Protein AF-A0A7C5DQ08-F1 (afdb_monomer_lite)

Radius of gyration: 26.17 Å; chains: 1; bounding box: 44×31×77 Å

Structure (mmCIF, N/CA/C/O backbone):
data_AF-A0A7C5DQ08-F1
#
_entry.id   AF-A0A7C5DQ08-F1
#
loop_
_atom_site.group_PDB
_atom_site.id
_atom_site.type_symbol
_atom_site.label_atom_id
_atom_site.label_alt_id
_atom_site.label_comp_id
_atom_site.label_asym_id
_atom_site.label_entity_id
_atom_site.label_seq_id
_atom_site.pdbx_PDB_ins_code
_atom_site.Cartn_x
_atom_site.Cartn_y
_atom_site.Cartn_z
_atom_site.occupancy
_atom_site.B_iso_or_equiv
_atom_site.auth_seq_id
_atom_site.auth_comp_id
_atom_site.auth_asym_id
_atom_site.auth_atom_id
_atom_site.pdbx_PDB_model_num
ATOM 1 N N . MET A 1 1 ? -10.331 -16.227 -7.473 1.00 36.34 1 MET A N 1
ATOM 2 C CA . MET A 1 1 ? -10.746 -14.896 -7.001 1.00 36.34 1 MET A CA 1
ATOM 3 C C . MET A 1 1 ? -10.363 -14.867 -5.542 1.00 36.34 1 MET A C 1
ATOM 5 O O . MET A 1 1 ? -10.926 -15.647 -4.788 1.00 36.34 1 MET A O 1
ATOM 9 N N . SER A 1 2 ? -9.290 -14.162 -5.202 1.00 40.97 2 SER A N 1
ATOM 10 C CA . SER A 1 2 ? -8.868 -14.023 -3.807 1.00 40.97 2 SER A CA 1
ATOM 11 C C . SER A 1 2 ? -9.724 -12.919 -3.197 1.00 40.97 2 SER A C 1
ATOM 13 O O . SER A 1 2 ? -9.998 -11.941 -3.880 1.00 40.97 2 SER A O 1
ATOM 15 N N . GLU A 1 3 ? -10.251 -13.143 -2.000 1.00 58.38 3 GLU A N 1
ATOM 16 C CA . GLU A 1 3 ? -11.118 -12.191 -1.309 1.00 58.38 3 GLU A CA 1
ATOM 17 C C . GLU A 1 3 ? -10.264 -11.200 -0.508 1.00 58.38 3 GLU A C 1
ATOM 19 O O . GLU A 1 3 ? -9.330 -11.619 0.188 1.00 58.38 3 GLU A O 1
ATOM 24 N N . ASN A 1 4 ? -10.618 -9.910 -0.560 1.00 75.81 4 ASN A N 1
ATOM 25 C CA . ASN A 1 4 ? -9.985 -8.883 0.266 1.00 75.81 4 ASN A CA 1
ATOM 26 C C . ASN A 1 4 ? -10.081 -9.303 1.739 1.00 75.81 4 ASN A C 1
ATOM 28 O O . ASN A 1 4 ? -11.157 -9.658 2.229 1.00 75.81 4 ASN A O 1
ATOM 32 N N . LYS A 1 5 ? -8.964 -9.239 2.471 1.00 89.50 5 LYS A N 1
ATOM 33 C CA . LYS A 1 5 ? -8.974 -9.557 3.904 1.00 89.50 5 LYS A CA 1
ATOM 34 C C . LYS A 1 5 ? -9.526 -8.365 4.670 1.00 89.50 5 LYS A C 1
ATOM 36 O O . LYS A 1 5 ? -8.897 -7.307 4.696 1.00 89.50 5 LYS A O 1
ATOM 41 N N . VAL A 1 6 ? -10.676 -8.557 5.306 1.00 94.31 6 VAL A N 1
ATOM 42 C CA . VAL A 1 6 ? -11.350 -7.530 6.104 1.00 94.31 6 VAL A CA 1
ATOM 43 C C . VAL A 1 6 ? -11.240 -7.875 7.585 1.00 94.31 6 VAL A C 1
ATOM 45 O O . VAL A 1 6 ? -11.585 -8.977 8.008 1.00 94.31 6 VAL A O 1
ATOM 48 N N . PHE A 1 7 ? -10.775 -6.914 8.372 1.00 94.44 7 PHE A N 1
ATOM 49 C CA . PHE A 1 7 ? -10.716 -6.963 9.826 1.00 94.44 7 PHE A CA 1
ATOM 50 C C . PHE A 1 7 ? -11.600 -5.851 10.380 1.00 94.44 7 PHE A C 1
ATOM 52 O O . PHE A 1 7 ? -11.709 -4.769 9.802 1.00 94.44 7 PHE A O 1
ATOM 59 N N . THR A 1 8 ? -12.271 -6.106 11.494 1.00 93.50 8 THR A N 1
ATOM 60 C CA . THR A 1 8 ? -13.185 -5.136 12.097 1.00 93.50 8 THR A CA 1
ATOM 61 C C . THR A 1 8 ? -13.049 -5.194 13.607 1.00 93.50 8 THR A C 1
ATOM 63 O O .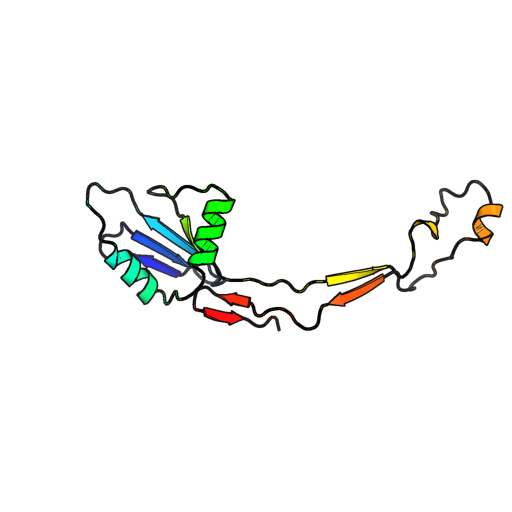 THR A 1 8 ? -12.892 -6.277 14.173 1.00 93.50 8 THR A O 1
ATOM 66 N N . ASN A 1 9 ? -13.053 -4.033 14.259 1.00 91.38 9 ASN A N 1
ATOM 67 C CA . ASN A 1 9 ? -13.041 -3.978 15.717 1.00 91.38 9 ASN A CA 1
ATOM 68 C C . ASN A 1 9 ? -14.371 -4.520 16.295 1.00 91.38 9 ASN A C 1
ATOM 70 O O . ASN A 1 9 ? -15.356 -4.636 15.561 1.00 91.38 9 ASN A O 1
ATOM 74 N N . PRO A 1 10 ? -14.437 -4.836 17.603 1.00 89.00 10 PRO A N 1
ATOM 75 C CA . PRO A 1 10 ? -15.647 -5.388 18.219 1.00 89.00 10 PRO A CA 1
ATOM 76 C C . PRO A 1 10 ? -16.914 -4.551 17.987 1.00 89.00 10 PRO A C 1
ATOM 78 O O . PRO A 1 10 ? -17.988 -5.117 17.794 1.00 89.00 10 PRO A O 1
ATOM 81 N N . ASP A 1 11 ? -16.779 -3.223 17.943 1.00 87.62 11 ASP A N 1
ATOM 82 C CA . ASP A 1 11 ? -17.904 -2.296 17.781 1.00 87.62 11 ASP A CA 1
ATOM 83 C C . ASP A 1 11 ? -18.340 -2.087 16.321 1.00 87.62 11 ASP A C 1
ATOM 85 O O . ASP A 1 11 ? -19.355 -1.441 16.052 1.00 87.62 11 ASP A O 1
ATOM 89 N N . GLY A 1 12 ? -17.602 -2.616 15.341 1.00 88.94 12 GLY A N 1
ATOM 90 C CA . GLY A 1 12 ? -17.995 -2.517 13.935 1.00 88.94 12 GLY A CA 1
ATOM 91 C C . GLY A 1 12 ? -17.808 -1.135 13.296 1.00 88.94 12 GLY A C 1
ATOM 92 O O . GLY A 1 12 ? -18.287 -0.912 12.173 1.00 88.94 12 GLY A O 1
ATOM 93 N N . ASN A 1 13 ? -17.165 -0.194 13.992 1.00 90.81 13 ASN A N 1
ATOM 94 C CA . ASN A 1 13 ? -16.948 1.186 13.551 1.00 90.81 13 ASN A CA 1
ATOM 95 C C . ASN A 1 13 ? -15.533 1.441 13.010 1.00 90.81 13 ASN A C 1
ATOM 97 O O . ASN A 1 13 ? -15.332 2.462 12.360 1.00 90.81 13 ASN A O 1
ATOM 101 N N . ILE A 1 14 ? -14.587 0.521 13.194 1.00 93.19 14 ILE A N 1
ATOM 102 C CA . ILE A 1 14 ? -13.255 0.576 12.586 1.00 93.19 14 ILE A CA 1
ATOM 103 C C . ILE A 1 14 ? -13.086 -0.652 11.700 1.00 93.19 14 ILE A C 1
ATOM 105 O O . ILE A 1 14 ? -13.100 -1.786 12.179 1.00 93.19 14 ILE A O 1
ATOM 109 N N . ILE A 1 15 ? -12.930 -0.415 10.401 1.00 95.12 15 ILE A N 1
ATOM 110 C CA . ILE A 1 15 ? -12.779 -1.457 9.385 1.00 95.12 15 ILE A CA 1
ATOM 111 C C . ILE A 1 15 ? -11.405 -1.297 8.745 1.00 95.12 15 ILE A C 1
ATOM 113 O O . ILE A 1 15 ? -11.059 -0.212 8.281 1.00 95.12 15 ILE A O 1
ATOM 117 N N . LEU A 1 16 ? -10.634 -2.377 8.722 1.00 96.44 16 LEU A N 1
ATOM 118 C CA . LEU A 1 16 ? -9.336 -2.465 8.073 1.00 96.44 16 LEU A CA 1
ATOM 119 C C . LEU A 1 16 ? -9.431 -3.463 6.921 1.00 96.44 16 LEU A C 1
ATOM 121 O O . LEU A 1 16 ? -9.758 -4.628 7.130 1.00 96.44 16 LEU A O 1
ATOM 125 N N . GLU A 1 17 ? -9.120 -3.014 5.715 1.00 96.56 17 GLU A N 1
ATOM 126 C CA . GLU A 1 17 ? -9.188 -3.820 4.498 1.00 96.56 17 GLU A CA 1
ATOM 127 C C . GLU A 1 17 ? -7.801 -3.919 3.876 1.00 96.56 17 GLU A C 1
ATOM 129 O O . GLU A 1 17 ? -7.147 -2.904 3.637 1.00 96.56 17 GLU A O 1
ATOM 134 N N . ILE A 1 18 ? -7.345 -5.138 3.598 1.00 95.94 18 ILE A N 1
ATOM 135 C CA . ILE A 1 18 ? -6.103 -5.383 2.865 1.00 95.94 18 ILE A CA 1
ATOM 136 C C . ILE A 1 18 ? -6.465 -5.792 1.447 1.00 95.94 18 ILE A C 1
ATOM 138 O O . ILE A 1 18 ? -7.212 -6.751 1.250 1.00 95.94 18 ILE A O 1
ATOM 142 N N . ALA A 1 19 ? -5.905 -5.074 0.475 1.00 93.88 19 ALA A N 1
ATOM 143 C CA . ALA A 1 19 ? -6.071 -5.403 -0.930 1.00 93.88 19 ALA A CA 1
ATOM 144 C C . ALA A 1 19 ? -5.516 -6.802 -1.233 1.00 93.88 19 ALA A C 1
ATOM 146 O O . ALA A 1 19 ? -4.486 -7.196 -0.684 1.00 93.88 19 ALA A O 1
ATOM 147 N N . ASP A 1 20 ? -6.136 -7.504 -2.179 1.00 90.00 20 ASP A N 1
ATOM 148 C CA . ASP A 1 20 ? -5.747 -8.861 -2.597 1.00 90.00 20 ASP A CA 1
ATOM 149 C C . ASP A 1 20 ? -4.265 -9.021 -2.955 1.00 90.00 20 ASP A C 1
ATOM 151 O O . ASP A 1 20 ? -3.679 -10.086 -2.774 1.00 90.00 20 ASP A O 1
ATOM 155 N N . ASN A 1 21 ? -3.646 -7.955 -3.467 1.00 88.06 21 ASN A N 1
ATOM 156 C CA . ASN A 1 21 ? -2.235 -7.957 -3.840 1.00 88.06 21 ASN A CA 1
ATOM 157 C C . ASN A 1 21 ? -1.277 -7.848 -2.639 1.00 88.06 21 ASN A C 1
ATOM 159 O O . ASN A 1 21 ? -0.075 -7.966 -2.835 1.00 88.06 21 ASN A O 1
ATOM 163 N N . GLY A 1 22 ? -1.771 -7.578 -1.427 1.00 91.38 22 GLY A N 1
ATOM 164 C CA . GLY A 1 22 ? -0.957 -7.404 -0.221 1.00 91.38 22 GLY A CA 1
ATOM 165 C C . GLY A 1 22 ? -0.121 -6.118 -0.176 1.00 91.38 22 GLY A C 1
ATOM 166 O O . GLY A 1 22 ? 0.635 -5.918 0.766 1.00 91.38 22 GLY A O 1
ATOM 167 N N . PHE A 1 23 ? -0.243 -5.217 -1.153 1.00 94.06 23 PHE A N 1
ATOM 168 C CA . PHE A 1 23 ? 0.567 -3.992 -1.240 1.00 94.06 23 PHE A CA 1
ATOM 169 C C . PHE A 1 23 ? -0.125 -2.747 -0.697 1.00 94.06 23 PHE A C 1
ATOM 171 O O . PHE A 1 23 ? 0.483 -1.683 -0.637 1.00 94.06 23 PHE A O 1
ATOM 178 N N . SER A 1 24 ? -1.384 -2.844 -0.295 1.00 95.81 24 SER A N 1
ATOM 179 C CA . SER A 1 24 ? -2.121 -1.693 0.217 1.00 95.81 24 SER A CA 1
ATOM 180 C C . SER A 1 24 ? -3.121 -2.126 1.268 1.00 95.81 24 SER A C 1
ATOM 182 O O . SER A 1 24 ? -3.781 -3.154 1.113 1.00 95.81 24 SER A O 1
ATOM 184 N N . ALA A 1 25 ? -3.236 -1.316 2.314 1.00 96.94 25 ALA A N 1
ATOM 185 C CA . ALA A 1 25 ? -4.250 -1.464 3.339 1.00 96.94 25 ALA A CA 1
ATOM 186 C C . ALA A 1 25 ? -4.980 -0.139 3.557 1.00 96.94 25 ALA A C 1
ATOM 188 O O . ALA A 1 25 ? -4.367 0.936 3.563 1.00 96.94 25 ALA A O 1
ATOM 189 N N . TYR A 1 26 ? -6.285 -0.235 3.772 1.00 96.88 26 TYR A N 1
ATOM 190 C CA . TYR A 1 26 ? -7.203 0.883 3.913 1.00 96.88 26 TYR A CA 1
ATOM 191 C C . TYR A 1 26 ? -7.910 0.803 5.257 1.00 96.88 26 TYR A C 1
ATOM 193 O O . TYR A 1 26 ? -8.341 -0.267 5.676 1.00 96.88 26 TYR A O 1
ATOM 201 N N . LEU A 1 27 ? -8.028 1.942 5.929 1.00 95.56 27 LEU A N 1
ATOM 202 C CA . LEU A 1 27 ? -8.755 2.078 7.179 1.00 95.56 27 LEU A CA 1
ATOM 203 C C . LEU A 1 27 ? -9.996 2.934 6.934 1.00 95.56 27 LEU A C 1
ATOM 205 O O . LEU A 1 27 ? -9.895 4.030 6.385 1.00 95.56 27 LEU A O 1
ATOM 209 N N . THR A 1 28 ? -11.147 2.449 7.379 1.00 95.25 28 THR A N 1
ATOM 210 C CA . THR A 1 28 ? -12.396 3.208 7.429 1.00 95.25 28 THR A CA 1
ATOM 211 C C . THR A 1 28 ? -12.797 3.367 8.884 1.00 95.25 28 THR A C 1
ATOM 213 O O . THR A 1 28 ? -13.000 2.379 9.589 1.00 95.25 28 THR A O 1
ATOM 216 N N . ILE A 1 29 ? -12.943 4.613 9.329 1.00 92.94 29 ILE A N 1
ATOM 217 C CA . ILE A 1 29 ? -13.496 4.937 10.646 1.00 92.94 29 ILE A CA 1
ATOM 218 C C . ILE A 1 29 ? -14.906 5.460 10.411 1.00 92.94 29 ILE A C 1
ATOM 220 O O . ILE A 1 29 ? -15.085 6.490 9.761 1.00 92.94 29 ILE A O 1
ATOM 224 N N . LYS A 1 30 ? -15.917 4.740 10.894 1.00 91.81 30 LYS A N 1
ATOM 225 C CA . LYS A 1 30 ? -17.305 5.187 10.818 1.00 91.81 30 LYS A CA 1
ATOM 226 C C . LYS A 1 30 ? -17.517 6.353 11.764 1.00 91.81 30 LYS A C 1
ATOM 228 O O . LYS A 1 30 ? -16.994 6.374 12.877 1.00 91.81 30 LYS A O 1
ATOM 233 N N . GLU A 1 31 ? -18.317 7.309 11.325 1.00 88.44 31 GLU A N 1
ATOM 234 C CA . GLU A 1 31 ? -18.748 8.389 12.197 1.00 88.44 31 GLU A CA 1
ATOM 235 C C . GLU A 1 31 ? -19.663 7.812 13.280 1.00 88.44 31 GLU A C 1
ATOM 237 O O . GLU A 1 31 ? -20.703 7.217 12.991 1.00 88.44 31 GLU A O 1
ATOM 242 N N . THR A 1 32 ? -19.257 7.958 14.537 1.00 85.00 32 THR A N 1
ATOM 243 C CA . THR A 1 32 ? -20.059 7.551 15.692 1.00 85.00 32 THR A CA 1
ATOM 244 C C . THR A 1 32 ? -20.066 8.670 16.722 1.00 85.00 32 THR A C 1
ATOM 246 O O . THR A 1 32 ? -19.167 9.506 16.735 1.00 85.00 32 THR A O 1
ATOM 249 N N . GLN A 1 33 ? -21.071 8.691 17.598 1.00 78.62 33 GLN A N 1
ATOM 250 C CA . GLN A 1 33 ? -21.132 9.661 18.701 1.00 78.62 33 GLN A CA 1
ATOM 251 C C . GLN A 1 33 ? -20.141 9.342 19.835 1.00 78.62 33 GLN A C 1
ATOM 253 O O . GLN A 1 33 ? -19.955 10.159 20.735 1.00 78.62 33 GLN A O 1
ATOM 258 N N . ASN A 1 34 ? -19.511 8.166 19.795 1.00 75.06 34 ASN A N 1
ATOM 259 C CA . ASN A 1 34 ? -18.585 7.696 20.815 1.00 75.06 34 ASN A CA 1
ATOM 260 C C . ASN A 1 34 ? -17.144 8.089 20.467 1.00 75.06 34 ASN A C 1
ATOM 262 O O . ASN A 1 34 ? -16.769 8.180 19.299 1.00 75.06 34 ASN A O 1
ATOM 266 N N . LEU A 1 35 ? -16.327 8.301 21.501 1.00 72.44 35 LEU A N 1
ATOM 267 C CA . LEU A 1 35 ? -14.880 8.453 21.350 1.00 72.44 35 LEU A CA 1
ATOM 268 C C . LEU A 1 35 ? -14.262 7.110 20.942 1.00 72.44 35 LEU A C 1
ATOM 270 O O . LEU A 1 35 ? -14.652 6.067 21.461 1.00 72.44 35 LEU A O 1
ATOM 274 N N . PHE A 1 36 ? -13.285 7.153 20.041 1.00 74.94 36 PHE A N 1
ATOM 275 C CA . PHE A 1 36 ? -12.561 5.973 19.565 1.00 74.94 36 PHE A CA 1
ATOM 276 C C . PHE A 1 36 ? -11.283 5.768 20.389 1.00 74.94 36 PHE A C 1
ATOM 278 O O . PHE A 1 36 ? -10.585 6.743 20.682 1.00 74.94 36 PHE A O 1
ATOM 285 N N . ASP A 1 37 ? -10.951 4.520 20.727 1.00 81.62 37 ASP A N 1
ATOM 286 C CA . ASP A 1 37 ? -9.665 4.177 21.346 1.00 81.62 37 ASP A CA 1
ATOM 287 C C . ASP A 1 37 ? -8.626 3.860 20.257 1.00 81.62 37 ASP A C 1
ATOM 289 O O . ASP A 1 37 ? -8.785 2.941 19.454 1.00 81.62 37 ASP A O 1
ATOM 293 N N . GLU A 1 38 ? -7.522 4.606 20.242 1.00 83.12 38 GLU A N 1
ATOM 294 C CA . GLU A 1 38 ? -6.396 4.387 19.326 1.00 83.12 38 GLU A CA 1
ATOM 295 C C . GLU A 1 38 ? -5.816 2.965 19.439 1.00 83.12 38 GLU A C 1
ATOM 297 O O . GLU A 1 38 ? -5.324 2.402 18.454 1.00 83.12 38 GLU A O 1
ATOM 302 N N . LYS A 1 39 ? -5.926 2.334 20.616 1.00 89.81 39 LYS A N 1
ATOM 303 C CA . LYS A 1 39 ? -5.484 0.950 20.821 1.00 89.81 39 LYS A CA 1
ATOM 304 C C . LYS A 1 39 ? -6.239 -0.040 19.948 1.00 89.81 39 LYS A C 1
ATOM 306 O O . LYS A 1 39 ? -5.662 -1.056 19.575 1.00 89.81 39 LYS A O 1
ATOM 311 N N . GLU A 1 40 ? -7.489 0.237 19.590 1.00 89.75 40 GLU A N 1
ATOM 312 C CA . GLU A 1 40 ? -8.259 -0.645 18.711 1.00 89.75 40 GLU A CA 1
ATOM 313 C C . GLU A 1 40 ? -7.681 -0.677 17.300 1.00 89.75 40 GLU A C 1
ATOM 315 O O . GLU A 1 40 ? -7.554 -1.751 16.713 1.00 89.75 40 GLU A O 1
ATOM 320 N N . ILE A 1 41 ? -7.253 0.479 16.787 1.00 91.00 41 ILE A N 1
ATOM 321 C CA . ILE A 1 41 ? -6.573 0.572 15.491 1.00 91.00 41 ILE A CA 1
ATOM 322 C C . ILE A 1 41 ? -5.255 -0.200 15.554 1.00 91.00 41 ILE A C 1
ATOM 324 O O . ILE A 1 41 ? -4.975 -1.013 14.676 1.00 91.00 41 ILE A O 1
ATOM 328 N N . SER A 1 42 ? -4.465 0.009 16.611 1.00 92.00 42 SER A N 1
ATOM 329 C CA . SER A 1 42 ? -3.192 -0.697 16.802 1.00 92.00 42 SER A CA 1
ATOM 330 C C . SER A 1 42 ? -3.380 -2.220 16.859 1.00 92.00 42 SER A C 1
ATOM 332 O O . SER A 1 42 ? -2.687 -2.964 16.163 1.00 92.00 42 SER A O 1
ATOM 334 N N . ASN A 1 43 ? -4.385 -2.688 17.605 1.00 93.31 43 ASN A N 1
ATOM 335 C CA . ASN A 1 43 ? -4.734 -4.104 17.694 1.00 93.31 43 ASN A CA 1
ATOM 336 C C . ASN A 1 43 ? -5.152 -4.673 16.334 1.00 93.31 43 ASN A C 1
ATOM 338 O O . ASN A 1 43 ? -4.711 -5.764 15.978 1.00 93.31 43 ASN A O 1
ATOM 342 N N . LEU A 1 44 ? -5.959 -3.942 15.557 1.00 93.50 44 LEU A N 1
ATOM 343 C CA . LEU A 1 44 ? -6.362 -4.363 14.213 1.00 93.50 44 LEU A CA 1
ATOM 344 C C . LEU A 1 44 ? -5.166 -4.488 13.271 1.00 93.50 44 LEU A C 1
ATOM 346 O O . LEU A 1 44 ? -5.044 -5.494 12.577 1.00 93.50 44 LEU A O 1
ATOM 350 N N . LEU A 1 45 ? -4.262 -3.506 13.272 1.00 94.50 45 LEU A N 1
ATOM 351 C CA . LEU A 1 45 ? -3.043 -3.547 12.461 1.00 94.50 45 LEU A CA 1
ATOM 352 C C . LEU A 1 45 ? -2.163 -4.748 12.837 1.00 94.50 45 LEU A C 1
ATOM 354 O O . LEU A 1 45 ? -1.658 -5.445 11.955 1.00 94.50 45 LEU A O 1
ATOM 358 N N . GLN A 1 46 ? -2.031 -5.032 14.137 1.00 94.19 46 GLN A N 1
ATOM 359 C CA . GLN A 1 46 ? -1.271 -6.177 14.633 1.00 94.19 46 GLN A CA 1
ATOM 360 C C . GLN A 1 46 ? -1.924 -7.514 14.253 1.00 94.19 46 GLN A C 1
ATOM 362 O O . GLN A 1 46 ? -1.226 -8.422 13.803 1.00 94.19 46 GLN A O 1
ATOM 367 N N . GLN A 1 47 ? -3.248 -7.638 14.394 1.00 93.81 47 GLN A N 1
ATOM 368 C CA . GLN A 1 47 ? -4.013 -8.828 13.996 1.00 93.81 47 GLN A CA 1
ATOM 369 C C . GLN A 1 47 ? -3.928 -9.087 12.490 1.00 93.81 47 GLN A C 1
ATOM 371 O O . GLN A 1 47 ? -3.776 -10.229 12.060 1.00 93.81 47 GLN A O 1
ATOM 376 N N . ALA A 1 48 ? -3.975 -8.018 11.699 1.00 93.44 48 ALA A N 1
ATOM 377 C CA . ALA A 1 48 ? -3.783 -8.051 10.258 1.00 93.44 48 ALA A CA 1
ATOM 378 C C . ALA A 1 48 ? -2.339 -8.383 9.847 1.00 93.44 48 ALA A C 1
ATOM 380 O O . ALA A 1 48 ? -2.097 -8.723 8.691 1.00 93.44 48 ALA A O 1
ATOM 381 N N . GLY A 1 49 ? -1.378 -8.298 10.772 1.00 94.50 49 GLY A N 1
ATOM 382 C CA . GLY A 1 49 ? 0.036 -8.559 10.516 1.00 94.50 49 GLY A CA 1
ATOM 383 C C . GLY A 1 49 ? 0.737 -7.462 9.714 1.00 94.50 49 GLY A C 1
ATOM 384 O O . GLY A 1 49 ? 1.822 -7.711 9.192 1.00 94.50 49 GLY A O 1
ATOM 385 N N . ILE A 1 50 ? 0.141 -6.271 9.608 1.00 95.44 50 ILE A N 1
ATOM 386 C CA . ILE A 1 50 ? 0.717 -5.137 8.879 1.00 95.44 50 ILE A CA 1
ATOM 387 C C . ILE A 1 50 ? 1.911 -4.604 9.671 1.00 95.44 50 ILE A C 1
ATOM 389 O O . ILE A 1 50 ? 1.786 -4.247 10.842 1.00 95.44 50 ILE A O 1
ATOM 393 N N . LYS A 1 51 ? 3.077 -4.551 9.027 1.00 95.31 51 LYS A N 1
ATOM 394 C CA . LYS A 1 51 ? 4.352 -4.161 9.657 1.00 95.31 51 LYS A CA 1
ATOM 395 C C . LYS A 1 51 ? 5.117 -3.107 8.865 1.00 95.31 51 LYS A C 1
ATOM 397 O O . LYS A 1 51 ? 6.052 -2.519 9.400 1.00 95.31 51 LYS A O 1
ATOM 402 N N . PHE A 1 52 ? 4.737 -2.868 7.614 1.00 95.81 52 PHE A N 1
ATOM 403 C CA . PHE A 1 52 ? 5.457 -2.005 6.689 1.00 95.81 52 PHE A CA 1
ATOM 404 C C . PHE A 1 52 ? 4.505 -1.052 5.953 1.00 95.81 52 PHE A C 1
ATOM 406 O O . PHE A 1 52 ? 3.300 -1.285 5.873 1.00 95.81 52 PHE A O 1
ATOM 413 N N . GLY A 1 53 ? 5.047 0.041 5.410 1.00 94.56 53 G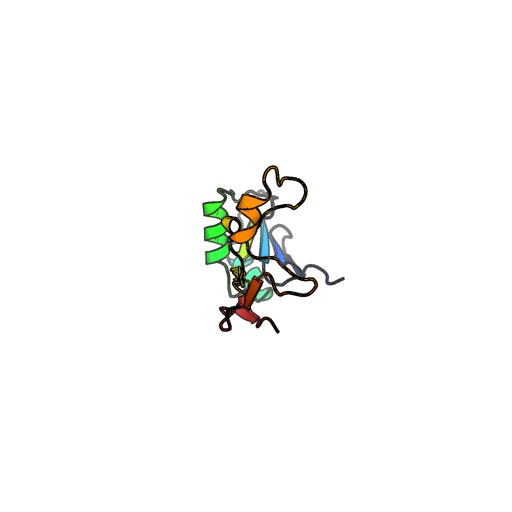LY A N 1
ATOM 414 C CA . GLY A 1 53 ? 4.321 0.916 4.486 1.00 94.56 53 GLY A CA 1
ATOM 415 C C . GLY A 1 53 ? 3.512 2.059 5.108 1.00 94.56 53 GLY A C 1
ATOM 416 O O . GLY A 1 53 ? 2.841 2.788 4.376 1.00 94.56 53 GLY A O 1
ATOM 417 N N . PHE A 1 54 ? 3.569 2.269 6.427 1.00 95.75 54 PHE A N 1
ATOM 418 C CA . PHE A 1 54 ? 2.871 3.381 7.096 1.00 95.75 54 PHE A CA 1
ATOM 419 C C . PHE A 1 54 ? 3.381 4.757 6.641 1.00 95.75 54 PHE A C 1
ATOM 421 O O . PHE A 1 54 ? 2.594 5.662 6.350 1.00 95.75 54 PHE A O 1
ATOM 428 N N . GLU A 1 55 ? 4.704 4.918 6.538 1.00 96.00 55 GLU A N 1
ATOM 429 C CA . GLU A 1 55 ? 5.317 6.164 6.063 1.00 96.00 55 GLU A CA 1
ATOM 430 C C . GLU A 1 55 ? 4.989 6.423 4.592 1.00 96.00 55 GLU A C 1
ATOM 432 O O . GLU A 1 55 ? 4.598 7.536 4.236 1.00 96.00 55 GLU A O 1
ATOM 437 N N . ASN A 1 56 ? 5.045 5.383 3.758 1.00 95.06 56 ASN A N 1
ATOM 438 C CA . ASN A 1 56 ? 4.673 5.449 2.345 1.00 95.06 56 ASN A CA 1
ATOM 439 C C . ASN A 1 56 ? 3.218 5.899 2.173 1.00 95.06 56 ASN A C 1
ATOM 441 O O . ASN A 1 56 ? 2.942 6.806 1.388 1.00 95.06 56 ASN A O 1
ATOM 445 N N . ALA A 1 57 ? 2.291 5.334 2.955 1.00 95.94 57 ALA A N 1
ATOM 446 C CA . ALA A 1 57 ? 0.891 5.744 2.940 1.00 95.94 57 ALA A CA 1
ATOM 447 C C . ALA A 1 57 ? 0.712 7.204 3.386 1.00 95.94 57 ALA A C 1
ATOM 449 O O . ALA A 1 57 ? 0.013 7.975 2.727 1.00 95.94 57 ALA A O 1
ATOM 450 N N . SER A 1 58 ? 1.383 7.614 4.466 1.00 95.25 58 SER A N 1
ATOM 451 C CA . SER A 1 58 ? 1.357 8.997 4.960 1.00 95.25 58 SER A CA 1
ATOM 452 C C . SER A 1 58 ? 1.877 9.989 3.913 1.00 95.25 58 SER A C 1
ATOM 454 O O . SER A 1 58 ? 1.244 11.016 3.654 1.00 95.25 58 SER A O 1
ATOM 456 N N . ASN A 1 59 ? 2.994 9.663 3.260 1.00 95.88 59 ASN A N 1
ATOM 457 C CA . ASN A 1 59 ? 3.583 10.474 2.199 1.00 95.88 59 ASN A CA 1
ATOM 458 C C . ASN A 1 59 ? 2.665 10.552 0.976 1.00 95.88 59 ASN A C 1
ATOM 460 O O . ASN A 1 59 ? 2.447 11.645 0.454 1.00 95.88 59 ASN A O 1
ATOM 464 N N . TYR A 1 60 ? 2.065 9.431 0.569 1.00 94.81 60 TYR A N 1
ATOM 465 C CA . TYR A 1 60 ? 1.108 9.383 -0.534 1.00 94.81 60 TYR A CA 1
ATOM 466 C C . TYR A 1 60 ? -0.103 10.291 -0.279 1.00 94.81 60 TYR A C 1
ATOM 468 O O . TYR A 1 60 ? -0.435 11.132 -1.118 1.00 94.81 60 TYR A O 1
ATOM 476 N N . LEU A 1 61 ? -0.731 10.185 0.899 1.00 94.06 61 LEU A N 1
ATOM 477 C CA . LEU A 1 61 ? -1.880 11.021 1.264 1.00 94.06 61 LEU A CA 1
ATOM 478 C C . LEU A 1 61 ? -1.521 12.512 1.261 1.00 94.06 61 LEU A C 1
ATOM 480 O O . LEU A 1 61 ? -2.280 13.321 0.727 1.00 94.06 61 LEU A O 1
ATOM 484 N N . LYS A 1 62 ? -0.345 12.877 1.794 1.00 94.50 62 LYS A N 1
ATOM 485 C CA . LYS A 1 62 ? 0.152 14.264 1.785 1.00 94.50 62 LYS A CA 1
ATOM 486 C C . LYS A 1 62 ? 0.369 14.785 0.365 1.00 94.50 62 LYS A C 1
ATOM 488 O O . LYS A 1 62 ? -0.121 15.861 0.037 1.00 94.50 62 LYS A O 1
ATOM 493 N N . GLN A 1 63 ? 1.066 14.026 -0.481 1.00 95.00 63 GLN A N 1
ATOM 494 C CA . GLN A 1 63 ? 1.354 14.412 -1.868 1.00 95.00 63 GLN A CA 1
ATOM 495 C C . GLN A 1 63 ? 0.077 14.588 -2.694 1.00 95.00 63 GLN A C 1
ATOM 497 O O . GLN A 1 63 ? -0.016 15.504 -3.507 1.00 95.00 63 GLN A O 1
ATOM 502 N N . LYS A 1 64 ? -0.916 13.722 -2.473 1.00 93.88 64 LYS A N 1
ATOM 503 C CA . LYS A 1 64 ? -2.212 13.773 -3.159 1.00 93.88 64 LYS A CA 1
ATOM 504 C C . LYS A 1 64 ? -3.227 14.707 -2.494 1.00 93.88 64 LYS A C 1
ATOM 506 O O . LYS A 1 64 ? -4.326 14.843 -3.016 1.00 93.88 64 LYS A O 1
ATOM 511 N N . GLN A 1 65 ? -2.871 15.348 -1.377 1.00 93.31 65 GLN A N 1
ATOM 512 C CA . GLN A 1 65 ? -3.754 16.213 -0.581 1.00 93.31 65 GLN A CA 1
ATOM 513 C C . GLN A 1 65 ? -5.067 15.524 -0.161 1.00 93.31 65 GLN A C 1
ATOM 515 O O . GLN A 1 65 ? -6.109 16.165 -0.029 1.00 93.31 65 GLN A O 1
ATOM 520 N N . ILE A 1 66 ? -5.018 14.208 0.059 1.00 91.81 66 ILE A N 1
ATOM 521 C CA . ILE A 1 66 ? -6.178 13.420 0.476 1.00 91.81 66 ILE A CA 1
ATOM 522 C C . ILE A 1 66 ? -6.374 13.621 1.977 1.00 91.81 66 ILE A C 1
ATOM 524 O O . ILE A 1 66 ? -5.482 13.341 2.783 1.00 91.81 66 ILE A O 1
ATOM 528 N N . LYS A 1 67 ? -7.556 14.105 2.355 1.00 90.31 67 LYS A N 1
ATOM 529 C CA . LYS A 1 67 ? -7.960 14.225 3.756 1.00 90.31 67 LYS A CA 1
ATOM 530 C C . LYS A 1 67 ? -8.508 12.893 4.252 1.00 90.31 67 LYS A C 1
ATOM 532 O O . LYS A 1 67 ? -9.148 12.158 3.510 1.00 90.31 67 LYS A O 1
ATOM 537 N N . LYS A 1 68 ? -8.243 12.593 5.522 1.00 90.88 68 LYS A N 1
ATOM 538 C CA . LYS A 1 68 ? -8.852 11.457 6.215 1.00 90.88 68 LYS A CA 1
ATOM 539 C C . LYS A 1 68 ? -10.231 11.897 6.687 1.00 90.88 68 LYS A C 1
ATOM 541 O O . LYS A 1 68 ? -10.324 12.829 7.484 1.00 90.88 68 LYS A O 1
ATOM 546 N N . GLU A 1 69 ? -11.269 11.258 6.173 1.00 92.50 69 GLU A N 1
ATOM 547 C CA . GLU A 1 69 ? -12.662 11.582 6.474 1.00 92.50 69 GLU A CA 1
ATOM 548 C C . GLU A 1 69 ? -13.360 10.364 7.074 1.00 92.50 69 GLU A C 1
ATOM 550 O O . GLU A 1 69 ? -13.001 9.219 6.791 1.00 92.50 69 GLU A O 1
ATOM 555 N N . PHE A 1 70 ? -14.358 10.607 7.922 1.00 92.69 70 PHE A N 1
ATOM 556 C CA . PHE A 1 70 ? -15.183 9.524 8.439 1.00 92.69 70 PHE A CA 1
ATOM 557 C C . PHE A 1 70 ? -16.009 8.890 7.320 1.00 92.69 70 PHE A C 1
ATOM 559 O O . PHE A 1 70 ? -16.366 9.539 6.337 1.00 92.69 70 PHE A O 1
ATOM 566 N N . ASN A 1 71 ? -16.340 7.611 7.498 1.00 93.50 71 ASN A N 1
ATOM 567 C CA . ASN A 1 71 ? -17.109 6.794 6.557 1.00 93.50 71 ASN A CA 1
ATOM 568 C C . ASN A 1 71 ? -16.461 6.627 5.170 1.00 93.50 71 ASN A C 1
ATOM 570 O O . ASN A 1 71 ? -17.093 6.063 4.278 1.00 93.50 71 ASN A O 1
ATOM 574 N N . GLN A 1 72 ? -15.216 7.075 4.984 1.00 94.25 72 GLN A N 1
ATOM 575 C CA . GLN A 1 72 ? -14.455 6.885 3.756 1.00 94.25 72 GLN A CA 1
ATOM 576 C C . GLN A 1 72 ? -13.168 6.103 4.041 1.00 94.25 72 GLN A C 1
ATOM 578 O O . GLN A 1 72 ? -12.462 6.421 5.005 1.00 94.25 72 GLN A O 1
ATOM 583 N N . PRO A 1 73 ? -12.832 5.100 3.213 1.00 94.56 73 PRO A N 1
ATOM 584 C CA . PRO A 1 73 ? -11.568 4.397 3.335 1.00 94.56 73 PRO A CA 1
ATOM 585 C C . PRO A 1 73 ? -10.415 5.331 2.980 1.00 94.56 73 PRO A C 1
ATOM 587 O O . PRO A 1 73 ? -10.413 5.982 1.933 1.00 94.56 73 PRO A O 1
ATOM 590 N N . PHE A 1 74 ? -9.388 5.353 3.822 1.00 95.00 74 PHE A N 1
ATOM 591 C CA . PHE A 1 74 ? -8.131 6.026 3.522 1.00 95.00 74 PHE A CA 1
ATOM 592 C C . PHE A 1 74 ? -6.952 5.082 3.712 1.00 95.00 74 PHE A C 1
ATOM 594 O O . PHE A 1 74 ? -6.980 4.152 4.514 1.00 95.00 74 PHE A O 1
ATOM 601 N N . LEU A 1 75 ? -5.889 5.333 2.957 1.00 96.06 75 LEU A N 1
ATOM 602 C CA . LEU A 1 75 ? -4.699 4.494 2.963 1.00 96.06 75 LEU A CA 1
ATOM 603 C C . LEU A 1 75 ? -4.007 4.552 4.335 1.00 96.06 75 LEU A C 1
ATOM 605 O O . LEU A 1 75 ? -3.673 5.638 4.816 1.00 96.06 75 LEU A O 1
ATOM 609 N N . ILE A 1 76 ? -3.785 3.393 4.955 1.00 96.12 76 ILE A N 1
ATOM 610 C CA . ILE A 1 76 ? -3.068 3.284 6.234 1.00 96.12 76 ILE A CA 1
ATOM 611 C C . ILE A 1 76 ? -1.694 2.633 6.073 1.00 96.12 76 ILE A C 1
ATOM 613 O O . ILE A 1 76 ? -0.772 2.995 6.797 1.00 96.12 76 ILE A O 1
ATOM 617 N N . ALA A 1 77 ? -1.528 1.753 5.084 1.00 97.06 77 ALA A N 1
ATOM 618 C CA . ALA A 1 77 ? -0.237 1.184 4.715 1.00 97.06 77 ALA A CA 1
ATOM 619 C C . ALA A 1 77 ? -0.127 1.010 3.197 1.00 97.06 77 ALA A C 1
ATOM 621 O O . ALA A 1 77 ? -1.099 0.652 2.528 1.00 97.06 77 ALA A O 1
ATOM 622 N N . LEU A 1 78 ? 1.065 1.272 2.665 1.00 96.06 78 LEU A N 1
ATOM 623 C CA . LEU A 1 78 ? 1.400 1.150 1.253 1.00 96.06 78 LEU A CA 1
ATOM 624 C C . LEU A 1 78 ? 2.775 0.496 1.113 1.00 96.06 78 LEU A C 1
ATOM 626 O O . LEU A 1 78 ? 3.786 1.064 1.529 1.00 96.06 78 LEU A O 1
ATOM 630 N N . GLY A 1 79 ? 2.803 -0.698 0.536 1.00 93.69 79 GLY A N 1
ATOM 631 C CA . GLY A 1 79 ? 4.034 -1.395 0.199 1.00 93.69 79 GLY A CA 1
ATOM 632 C C . GLY A 1 79 ? 4.852 -0.634 -0.846 1.00 93.69 79 GLY A C 1
ATOM 633 O O . GLY A 1 79 ? 4.392 0.324 -1.469 1.00 93.69 79 GLY A O 1
ATOM 634 N N . GLU A 1 80 ? 6.084 -1.069 -1.034 1.00 91.44 80 GLU A N 1
ATOM 635 C CA . GLU A 1 80 ? 7.027 -0.494 -1.980 1.00 91.44 80 GLU A CA 1
ATOM 636 C C . GLU A 1 80 ? 7.104 -1.394 -3.208 1.00 91.44 80 GLU A C 1
ATOM 638 O O . GLU A 1 80 ? 7.520 -2.545 -3.111 1.00 91.44 80 GLU A O 1
ATOM 643 N N . LYS A 1 81 ? 6.662 -0.886 -4.359 1.00 84.75 81 LYS A N 1
ATOM 644 C CA . LYS A 1 81 ? 6.804 -1.581 -5.640 1.00 84.75 81 LYS A CA 1
ATOM 645 C C . LYS A 1 81 ? 7.894 -0.909 -6.447 1.00 84.75 81 LYS A C 1
ATOM 647 O O . LYS A 1 81 ? 7.781 0.275 -6.756 1.00 84.75 81 LYS A O 1
ATOM 652 N N . HIS A 1 82 ? 8.895 -1.687 -6.825 1.00 79.50 82 HIS A N 1
ATOM 653 C CA . HIS A 1 82 ? 9.871 -1.297 -7.829 1.00 79.50 82 HIS A CA 1
ATOM 654 C C . HIS A 1 82 ? 9.563 -2.038 -9.114 1.00 79.50 82 HIS A C 1
ATOM 656 O O . HIS A 1 82 ? 9.623 -3.266 -9.176 1.00 79.50 82 HIS A O 1
ATOM 662 N N . GLU A 1 83 ? 9.207 -1.275 -10.138 1.00 69.69 83 GLU A N 1
ATOM 663 C CA . GLU A 1 83 ? 9.135 -1.800 -11.492 1.00 69.69 83 GLU A CA 1
ATOM 664 C C . GLU A 1 83 ? 10.553 -1.846 -12.075 1.00 69.69 83 GLU A C 1
ATOM 666 O O . GLU A 1 83 ? 11.361 -0.955 -11.791 1.00 69.69 83 GLU A O 1
ATOM 671 N N . PRO A 1 84 ? 10.889 -2.875 -12.867 1.00 69.12 84 PRO A N 1
ATOM 672 C CA . PRO A 1 84 ? 12.182 -2.927 -13.526 1.00 69.12 84 PRO A CA 1
ATOM 673 C C . PRO A 1 84 ? 12.325 -1.731 -14.473 1.00 69.12 84 PRO A C 1
ATOM 675 O O . PRO A 1 84 ? 11.477 -1.502 -15.338 1.00 69.12 84 PRO A O 1
ATOM 678 N N . GLU A 1 85 ? 13.413 -0.975 -14.333 1.00 70.62 85 GLU A N 1
ATOM 679 C CA . GLU A 1 85 ? 13.734 0.079 -15.290 1.00 70.62 85 GLU A CA 1
ATOM 680 C C . GLU A 1 85 ? 14.137 -0.554 -16.627 1.00 70.62 85 GLU A C 1
ATOM 682 O O . GLU A 1 85 ? 15.064 -1.368 -16.708 1.00 70.62 85 GLU A O 1
ATOM 687 N N . ILE A 1 86 ? 13.417 -0.176 -17.685 1.00 80.12 86 ILE A N 1
ATOM 688 C CA . ILE A 1 86 ? 13.706 -0.587 -19.058 1.00 80.12 86 ILE A CA 1
ATOM 689 C C . ILE A 1 86 ? 14.467 0.548 -19.735 1.00 80.12 86 ILE A C 1
ATOM 691 O O . ILE A 1 86 ? 13.920 1.624 -19.979 1.00 80.12 86 ILE A O 1
ATOM 695 N N . GLU A 1 87 ? 15.720 0.291 -20.093 1.00 83.00 87 GLU A N 1
ATOM 696 C CA . GLU A 1 87 ? 16.490 1.173 -20.956 1.00 83.00 87 GLU A CA 1
ATOM 697 C C . GLU A 1 87 ? 16.255 0.781 -22.421 1.00 83.00 87 GLU A C 1
ATOM 699 O O . GLU A 1 87 ? 16.470 -0.365 -22.829 1.00 83.00 87 GLU A O 1
ATOM 704 N N . VAL A 1 88 ? 15.800 1.744 -23.224 1.00 85.12 88 VAL A N 1
ATOM 705 C CA . VAL A 1 88 ? 15.584 1.572 -24.664 1.00 85.12 88 VAL A CA 1
ATOM 706 C C . VAL A 1 88 ? 16.697 2.292 -25.410 1.00 85.12 88 VAL A C 1
ATOM 708 O O . VAL A 1 88 ? 16.767 3.519 -25.397 1.00 85.12 88 VAL A O 1
ATOM 711 N N . SER A 1 89 ? 17.548 1.541 -26.104 1.00 85.62 89 SER A N 1
ATOM 712 C CA . SER A 1 89 ? 18.574 2.105 -26.982 1.00 85.62 89 SER A CA 1
ATOM 713 C C . SER A 1 89 ? 18.174 1.896 -28.437 1.00 85.62 89 SER A C 1
ATOM 715 O O . SER A 1 89 ? 18.149 0.765 -28.924 1.00 85.62 89 SER A O 1
ATOM 717 N N . TYR A 1 90 ? 17.871 2.977 -29.151 1.00 84.44 90 TYR A N 1
ATOM 718 C CA . TYR A 1 90 ? 17.613 2.911 -30.588 1.00 84.44 90 TYR A CA 1
ATOM 719 C C . TYR A 1 90 ? 18.927 2.661 -31.329 1.00 84.44 90 TYR A C 1
ATOM 721 O O . TYR A 1 90 ? 19.916 3.353 -31.111 1.00 84.44 90 TYR A O 1
ATOM 729 N N . LEU A 1 91 ? 18.940 1.664 -32.213 1.00 82.00 91 LEU A N 1
ATOM 730 C CA . LEU A 1 91 ? 20.106 1.337 -33.045 1.00 82.00 91 LEU A CA 1
ATOM 731 C C . LEU A 1 91 ? 20.134 2.153 -34.347 1.00 82.00 91 LEU A C 1
ATOM 733 O O . LEU A 1 91 ? 20.996 1.945 -35.206 1.00 82.00 91 LEU A O 1
ATOM 737 N N . ILE A 1 92 ? 19.137 3.020 -34.519 1.00 77.38 92 ILE A N 1
ATOM 738 C CA . ILE A 1 92 ? 18.879 3.800 -35.720 1.00 77.38 92 ILE A CA 1
ATOM 739 C C . ILE A 1 92 ? 18.362 5.162 -35.278 1.00 77.38 92 ILE A C 1
ATOM 741 O O . ILE A 1 92 ? 17.386 5.238 -34.527 1.00 77.38 92 ILE A O 1
ATOM 745 N N . GLU A 1 93 ? 18.997 6.230 -35.747 1.00 73.00 93 GLU A N 1
ATOM 746 C CA . GLU A 1 93 ? 18.512 7.573 -35.475 1.00 73.00 93 GLU A CA 1
ATOM 747 C C . GLU A 1 93 ? 17.422 7.973 -36.481 1.00 73.00 93 GLU A C 1
ATOM 749 O O . GLU A 1 93 ? 17.492 7.673 -37.672 1.00 73.00 93 GLU A O 1
ATOM 754 N N . LYS A 1 94 ? 16.373 8.655 -36.004 1.00 65.88 94 LYS A N 1
ATOM 755 C CA . LYS A 1 94 ? 15.204 9.021 -36.826 1.00 65.88 94 LYS A CA 1
ATOM 756 C C . LYS A 1 94 ? 15.572 9.924 -38.015 1.00 65.88 94 LYS A C 1
ATOM 758 O O . LYS A 1 94 ? 14.955 9.822 -39.069 1.00 65.88 94 LYS A O 1
ATOM 763 N N . ASN A 1 95 ? 16.568 10.787 -37.839 1.00 66.75 95 ASN A N 1
ATOM 764 C CA . ASN A 1 95 ? 17.165 11.663 -38.858 1.00 66.75 95 ASN A CA 1
ATOM 765 C C . ASN A 1 95 ? 17.971 10.900 -39.935 1.00 66.75 95 ASN A C 1
ATOM 767 O O . ASN A 1 95 ? 18.223 11.470 -40.990 1.00 66.75 95 ASN A O 1
ATOM 771 N N . GLU A 1 96 ? 18.331 9.631 -39.713 1.00 66.56 96 GLU A N 1
ATOM 772 C CA . GLU A 1 96 ? 19.008 8.762 -40.694 1.00 66.56 96 GLU A CA 1
ATOM 773 C C . GLU A 1 96 ? 18.027 7.888 -41.498 1.00 66.56 96 GLU A C 1
ATOM 775 O O . GLU A 1 96 ? 18.436 7.055 -42.315 1.00 66.56 96 GLU A O 1
ATOM 780 N N . THR A 1 97 ? 16.722 8.055 -41.259 1.00 65.69 97 THR A N 1
ATOM 781 C CA . THR A 1 97 ? 15.654 7.266 -41.880 1.00 65.69 97 THR A CA 1
ATOM 782 C C . THR A 1 97 ? 14.676 8.159 -42.624 1.00 65.69 97 THR A C 1
ATOM 784 O O . THR A 1 97 ? 14.330 9.238 -42.153 1.00 65.69 97 THR A O 1
ATOM 787 N N . ILE A 1 98 ? 14.187 7.689 -43.770 1.00 66.12 98 ILE A N 1
ATOM 788 C CA . ILE A 1 98 ? 13.145 8.366 -44.546 1.00 66.12 98 ILE A CA 1
ATOM 789 C C . ILE A 1 98 ? 11.997 7.403 -44.814 1.00 66.12 98 ILE A C 1
ATOM 791 O O . ILE A 1 98 ? 12.212 6.211 -45.048 1.00 66.12 98 ILE A O 1
ATOM 795 N N . ASP A 1 99 ? 10.777 7.928 -44.792 1.00 65.94 99 ASP A N 1
ATOM 796 C CA . ASP A 1 99 ? 9.626 7.220 -45.332 1.00 65.94 99 ASP A CA 1
ATOM 797 C C . ASP A 1 99 ? 9.715 7.249 -46.867 1.00 65.94 99 ASP A C 1
ATOM 799 O O . ASP A 1 99 ? 9.702 8.339 -47.448 1.00 65.94 99 ASP A O 1
ATOM 803 N N . PRO A 1 100 ? 9.788 6.090 -47.549 1.00 64.44 100 PRO A N 1
ATOM 804 C CA . PRO A 1 100 ? 9.857 6.026 -49.006 1.00 64.44 100 PRO A CA 1
ATOM 805 C C . PRO A 1 100 ? 8.731 6.772 -49.731 1.00 64.44 100 PRO A C 1
ATOM 807 O O . PRO A 1 100 ? 8.902 7.131 -50.892 1.00 64.44 100 PRO A O 1
ATOM 810 N N . GLN A 1 101 ? 7.592 7.001 -49.069 1.00 68.31 101 GLN A N 1
ATOM 811 C CA . GLN A 1 101 ? 6.452 7.733 -49.629 1.00 68.31 101 GLN A CA 1
ATOM 812 C C . GLN A 1 101 ? 6.646 9.259 -49.649 1.00 68.31 101 GLN A C 1
ATOM 814 O O . GLN A 1 101 ? 5.894 9.950 -50.329 1.00 68.31 101 GLN A O 1
ATOM 819 N N . HIS A 1 102 ? 7.658 9.773 -48.947 1.00 66.06 102 HIS A N 1
ATOM 820 C CA . HIS A 1 102 ? 7.948 11.202 -48.793 1.00 66.06 102 HIS A CA 1
ATOM 821 C C . HIS A 1 102 ? 9.281 11.616 -49.449 1.00 66.06 102 HIS A C 1
ATOM 823 O O . HIS A 1 102 ? 9.822 12.676 -49.146 1.00 66.06 102 HIS A O 1
ATOM 829 N N . ILE A 1 103 ? 9.835 10.782 -50.337 1.00 67.31 103 ILE A N 1
ATOM 830 C CA . ILE 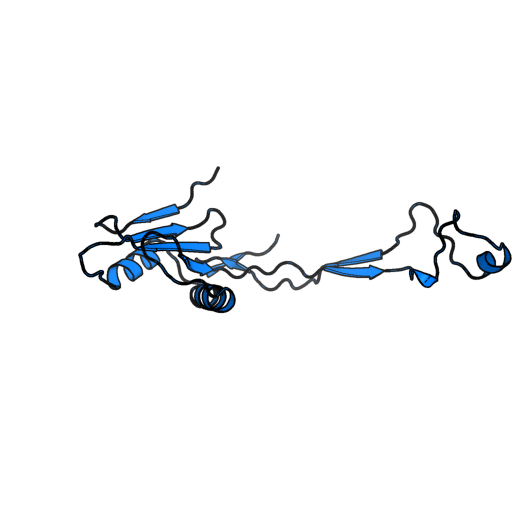A 1 103 ? 11.073 11.089 -51.065 1.00 67.31 103 ILE A CA 1
ATOM 831 C C . ILE A 1 103 ? 10.742 11.915 -52.314 1.00 67.31 103 ILE A C 1
ATOM 833 O O . ILE A 1 103 ? 10.225 11.381 -53.294 1.00 67.31 103 ILE A O 1
ATOM 837 N N . GLU A 1 104 ? 11.092 13.202 -52.307 1.00 67.94 104 GLU A N 1
ATOM 838 C CA . GLU A 1 104 ? 10.909 14.097 -53.462 1.00 67.94 104 GLU A CA 1
ATOM 839 C C . GLU A 1 104 ? 12.126 14.105 -54.409 1.00 67.94 104 GLU A C 1
ATOM 841 O O . GLU A 1 104 ? 11.985 14.373 -55.604 1.00 67.94 104 GLU A O 1
ATOM 846 N N . ASN A 1 105 ? 13.324 13.762 -53.909 1.00 67.88 105 ASN A N 1
ATOM 847 C CA . ASN A 1 105 ? 14.572 13.780 -54.677 1.00 67.88 105 ASN A CA 1
ATOM 848 C C . ASN A 1 105 ? 15.438 12.535 -54.419 1.00 67.88 105 ASN A C 1
ATOM 850 O O . ASN A 1 105 ? 15.812 12.213 -53.295 1.00 67.88 105 ASN A O 1
ATOM 854 N N . THR A 1 106 ? 15.845 11.851 -55.491 1.00 65.88 106 THR A N 1
ATOM 855 C CA . THR A 1 106 ? 16.675 10.636 -55.423 1.00 65.88 106 THR A CA 1
ATOM 856 C C . THR A 1 106 ? 18.102 10.875 -54.925 1.00 65.88 106 THR A C 1
ATOM 858 O O . THR A 1 106 ? 18.796 9.925 -54.564 1.00 65.88 106 THR A O 1
ATOM 861 N N . SER A 1 107 ? 18.564 12.126 -54.933 1.00 67.06 107 SER A N 1
ATOM 862 C CA . SER A 1 107 ? 19.918 12.500 -54.502 1.00 67.06 107 SER A CA 1
ATOM 863 C C . SER A 1 107 ? 20.097 12.369 -52.986 1.00 67.06 107 SER A C 1
ATOM 865 O O . SER A 1 107 ? 21.185 12.028 -52.535 1.00 67.06 107 SER A O 1
ATOM 867 N N . GLU A 1 108 ? 19.015 12.541 -52.225 1.00 61.16 108 GLU A N 1
ATOM 868 C CA . GLU A 1 108 ? 18.967 12.450 -50.758 1.00 61.16 108 GLU A CA 1
ATOM 869 C C . GLU A 1 108 ? 19.044 10.997 -50.260 1.00 61.16 108 GLU A C 1
ATOM 871 O O . GLU A 1 108 ? 19.432 10.729 -49.130 1.00 61.16 108 GLU A O 1
ATOM 876 N N . ILE A 1 109 ? 18.754 10.023 -51.130 1.00 65.31 109 ILE A N 1
ATOM 877 C CA . ILE A 1 109 ? 18.735 8.590 -50.793 1.00 65.31 109 ILE A CA 1
ATOM 878 C C . ILE A 1 109 ? 20.148 8.041 -50.535 1.00 65.31 109 ILE A C 1
ATOM 880 O O . ILE A 1 109 ? 20.307 7.063 -49.808 1.00 65.31 109 ILE A O 1
ATOM 884 N N . LYS A 1 110 ? 21.186 8.642 -51.135 1.00 65.38 110 LYS A N 1
ATOM 885 C CA . LYS A 1 110 ? 22.560 8.109 -51.086 1.00 65.38 110 L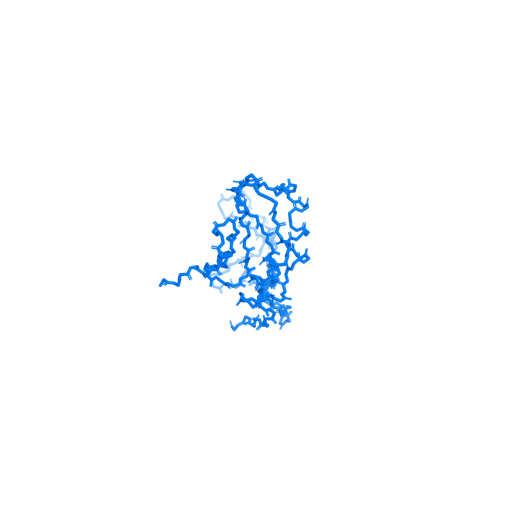YS A CA 1
ATOM 886 C C . LYS A 1 110 ? 23.195 8.170 -49.697 1.00 65.38 110 LYS A C 1
ATOM 888 O O . LYS A 1 110 ? 24.104 7.389 -49.434 1.00 65.38 110 LYS A O 1
ATOM 893 N N . GLU A 1 111 ? 22.728 9.076 -48.845 1.00 64.31 111 GLU A N 1
ATOM 894 C CA . GLU A 1 111 ? 23.271 9.297 -47.500 1.00 64.31 111 GLU A CA 1
ATOM 895 C C . GLU A 1 111 ? 22.450 8.590 -46.410 1.00 64.31 111 GLU A C 1
ATOM 897 O O . GLU A 1 111 ? 22.862 8.543 -45.254 1.00 64.31 111 GLU A O 1
ATOM 902 N N . LEU A 1 112 ? 21.311 7.991 -46.773 1.00 67.12 112 LEU A N 1
ATOM 903 C CA . LEU A 1 112 ? 20.367 7.402 -45.829 1.00 67.12 112 LEU A CA 1
ATOM 904 C C . LEU A 1 112 ? 20.584 5.902 -45.643 1.00 67.12 112 LEU A C 1
ATOM 906 O O . LEU A 1 112 ? 20.897 5.147 -46.570 1.00 67.12 112 LEU A O 1
ATOM 910 N N . LYS A 1 113 ? 20.350 5.439 -44.416 1.00 68.44 113 LYS A N 1
ATOM 911 C CA . LYS A 1 113 ? 20.545 4.042 -44.045 1.00 68.44 113 LYS A CA 1
ATOM 912 C C . LYS A 1 113 ? 19.284 3.243 -44.365 1.00 68.44 113 LYS A C 1
ATOM 914 O O . LYS A 1 113 ? 18.245 3.384 -43.724 1.00 68.44 113 LYS A O 1
ATOM 919 N N . LYS A 1 114 ? 19.367 2.357 -45.360 1.00 70.12 114 LYS A N 1
ATOM 920 C CA . LYS A 1 114 ? 18.264 1.445 -45.691 1.00 70.12 114 LYS A CA 1
ATOM 921 C C . LYS A 1 114 ? 18.092 0.393 -44.593 1.00 70.12 114 LYS A C 1
ATOM 923 O O . LYS A 1 114 ? 19.005 -0.387 -44.335 1.00 70.12 114 LYS A O 1
ATOM 928 N N . ILE A 1 115 ? 16.896 0.324 -44.016 1.00 74.06 115 ILE A N 1
ATOM 929 C CA . ILE A 1 115 ? 16.500 -0.729 -43.077 1.00 74.06 115 ILE A CA 1
ATOM 930 C C . ILE A 1 115 ? 15.994 -1.934 -43.873 1.00 74.06 115 ILE A C 1
ATOM 932 O O . ILE A 1 115 ? 15.148 -1.791 -44.760 1.00 74.06 115 ILE A O 1
ATOM 936 N N . ILE A 1 116 ? 16.506 -3.128 -43.574 1.00 78.62 116 ILE A N 1
ATOM 937 C CA . ILE A 1 116 ? 16.025 -4.377 -44.180 1.00 78.62 116 ILE A CA 1
ATOM 938 C C . ILE A 1 116 ? 15.065 -5.116 -43.248 1.00 78.62 116 ILE A C 1
ATOM 940 O O . ILE A 1 116 ? 15.075 -4.949 -42.029 1.00 78.62 116 ILE A O 1
ATOM 944 N N . LYS A 1 117 ? 14.215 -5.965 -43.832 1.00 79.88 117 LYS A N 1
ATOM 945 C CA . LYS A 1 117 ? 13.284 -6.801 -43.070 1.00 79.88 117 LYS A CA 1
ATOM 946 C C . LYS 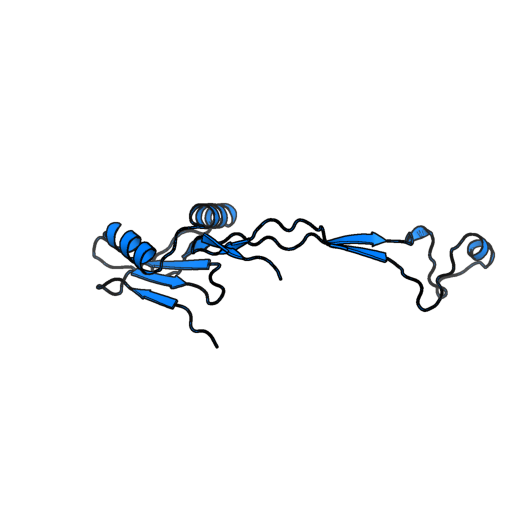A 1 117 ? 14.053 -7.644 -42.042 1.00 79.88 117 LYS A C 1
ATOM 948 O O . LYS A 1 117 ? 15.067 -8.245 -42.384 1.00 79.88 117 LYS A O 1
ATOM 953 N N . ASN A 1 118 ? 13.526 -7.715 -40.819 1.00 82.75 118 ASN A N 1
ATOM 954 C CA . ASN A 1 118 ? 14.111 -8.408 -39.662 1.00 82.75 118 ASN A CA 1
ATOM 955 C C . ASN A 1 118 ? 15.415 -7.794 -39.116 1.00 82.75 118 ASN A C 1
ATOM 957 O O . ASN A 1 118 ? 16.096 -8.433 -38.317 1.00 82.75 118 ASN A O 1
ATOM 961 N N . GLN A 1 119 ? 15.763 -6.566 -39.506 1.00 82.88 119 GLN A N 1
ATOM 962 C CA . GLN A 1 119 ? 16.836 -5.825 -38.851 1.00 82.88 119 GLN A CA 1
ATOM 963 C C . GLN A 1 119 ? 16.370 -5.322 -37.471 1.00 82.88 119 GLN A C 1
ATOM 965 O O . GLN A 1 119 ? 15.310 -4.693 -37.391 1.00 82.88 119 GLN A O 1
ATOM 970 N N . PRO A 1 120 ? 17.140 -5.549 -36.391 1.00 83.19 120 PRO A N 1
ATOM 971 C CA . PRO A 1 120 ? 16.855 -4.956 -35.089 1.00 83.19 120 PRO A CA 1
ATOM 972 C C . PRO A 1 120 ? 16.891 -3.426 -35.164 1.00 83.19 120 PRO A C 1
ATOM 974 O O . PRO A 1 120 ? 17.849 -2.848 -35.679 1.00 83.19 120 PRO A O 1
ATOM 977 N N . LEU A 1 121 ? 15.845 -2.776 -34.652 1.00 85.50 121 LEU A N 1
ATOM 978 C CA . LEU A 1 121 ? 15.721 -1.309 -34.654 1.00 85.50 121 LEU A CA 1
ATOM 979 C C . LEU A 1 121 ? 16.115 -0.690 -33.311 1.00 85.50 121 LEU A C 1
ATOM 981 O O . LEU A 1 121 ? 16.477 0.481 -33.236 1.00 85.50 121 LEU A O 1
ATOM 985 N N . LEU A 1 122 ? 16.041 -1.484 -32.248 1.00 87.94 122 LEU A N 1
ATOM 986 C CA . LEU A 1 122 ? 16.356 -1.083 -30.890 1.00 87.94 122 LEU A CA 1
ATOM 987 C C . LEU A 1 122 ? 16.842 -2.288 -30.091 1.00 87.94 122 LEU A C 1
ATOM 989 O O . LEU A 1 122 ? 16.568 -3.437 -30.447 1.00 87.94 122 LEU A O 1
ATOM 993 N N . THR A 1 123 ? 17.516 -1.991 -28.992 1.00 87.81 123 THR A N 1
ATOM 994 C CA . THR A 1 123 ? 17.849 -2.938 -27.935 1.00 87.81 123 THR A CA 1
ATOM 995 C C . THR A 1 123 ? 17.110 -2.516 -26.675 1.00 87.81 123 THR A C 1
ATOM 997 O O . THR A 1 123 ? 17.111 -1.339 -26.316 1.00 87.81 123 THR A O 1
ATOM 1000 N N . LEU A 1 124 ? 16.490 -3.485 -26.005 1.00 86.44 124 LEU A N 1
ATOM 10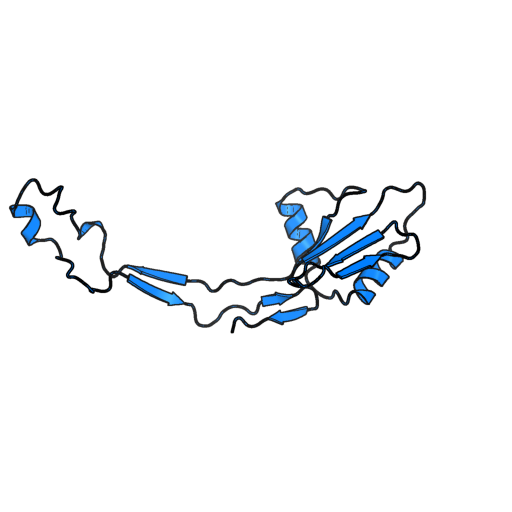01 C CA . LEU A 1 124 ? 15.943 -3.316 -24.664 1.00 86.44 124 LEU A CA 1
ATOM 1002 C C . LEU A 1 124 ? 16.948 -3.894 -23.677 1.00 86.44 124 LEU A C 1
ATOM 1004 O O . LEU A 1 124 ? 17.360 -5.046 -23.825 1.00 86.44 124 LEU A O 1
ATOM 1008 N N . LYS A 1 125 ? 17.336 -3.110 -22.678 1.00 84.25 125 LYS A N 1
ATOM 1009 C CA . LYS A 1 125 ? 18.071 -3.603 -21.516 1.00 84.25 125 LYS A CA 1
ATOM 1010 C C . LYS A 1 125 ? 17.187 -3.443 -20.294 1.00 84.25 125 LYS A C 1
ATOM 1012 O O . LYS A 1 125 ? 16.780 -2.337 -19.959 1.00 84.25 125 LYS A O 1
ATOM 1017 N N . VAL A 1 126 ? 16.885 -4.560 -19.649 1.00 79.44 126 VAL A N 1
ATOM 1018 C CA . VAL A 1 126 ? 16.279 -4.563 -18.318 1.00 79.44 126 VAL A CA 1
ATOM 1019 C C . VAL A 1 126 ? 17.431 -4.423 -17.331 1.00 79.44 126 VAL A C 1
ATOM 1021 O O . VAL A 1 126 ? 18.384 -5.198 -17.413 1.00 79.44 126 VAL A O 1
ATOM 1024 N N . GLN A 1 127 ? 17.402 -3.419 -16.453 1.00 72.12 127 GLN A N 1
ATOM 1025 C CA . GLN A 1 127 ? 18.449 -3.295 -15.437 1.00 72.12 127 GLN A CA 1
ATOM 1026 C C . GLN A 1 127 ? 18.453 -4.535 -14.527 1.00 72.12 127 GLN A C 1
ATOM 1028 O O . GLN A 1 127 ? 17.425 -4.909 -13.970 1.00 72.12 127 GLN A O 1
ATOM 1033 N N . GLU A 1 128 ? 19.624 -5.162 -14.373 1.00 60.53 128 GLU A N 1
ATOM 1034 C CA . GLU A 1 128 ? 19.793 -6.462 -13.695 1.00 60.53 128 GLU A CA 1
ATOM 1035 C C . GLU A 1 128 ? 19.617 -6.411 -12.168 1.00 60.53 128 GLU A C 1
ATOM 1037 O O . GLU A 1 128 ? 19.542 -7.454 -11.528 1.00 60.53 128 GLU A O 1
ATOM 1042 N N . ASN A 1 129 ? 19.517 -5.215 -11.581 1.00 60.91 129 ASN A N 1
ATOM 1043 C CA . ASN A 1 129 ? 19.325 -5.027 -10.143 1.00 60.91 129 ASN A CA 1
ATOM 1044 C C . ASN A 1 129 ? 17.978 -4.347 -9.866 1.00 60.91 129 ASN A C 1
ATOM 1046 O O . ASN A 1 129 ? 17.963 -3.163 -9.508 1.00 60.91 129 ASN A O 1
ATOM 1050 N N . PRO A 1 130 ? 16.839 -5.043 -10.036 1.00 62.09 130 PRO A N 1
ATOM 1051 C CA . PRO A 1 130 ? 15.580 -4.514 -9.549 1.00 62.09 130 PRO A CA 1
ATOM 1052 C C . PRO A 1 130 ? 15.719 -4.312 -8.038 1.00 62.09 130 PRO A C 1
ATOM 1054 O O . PRO A 1 130 ? 16.114 -5.220 -7.306 1.00 62.09 130 PRO A O 1
ATOM 1057 N N . LYS A 1 131 ? 15.441 -3.096 -7.565 1.00 69.19 131 LYS A N 1
ATOM 1058 C CA . LYS A 1 131 ? 15.311 -2.860 -6.127 1.00 69.19 131 LYS A CA 1
ATOM 1059 C C . LYS A 1 131 ? 14.237 -3.801 -5.586 1.00 69.19 131 LYS A C 1
ATOM 1061 O O . LYS A 1 131 ? 13.194 -3.989 -6.209 1.00 69.19 131 LYS A O 1
ATOM 1066 N N . SER A 1 132 ? 14.503 -4.383 -4.429 1.00 81.88 132 SER A N 1
ATOM 1067 C CA . SER A 1 132 ? 13.574 -5.269 -3.744 1.00 81.88 132 SER A CA 1
ATOM 1068 C C . SER A 1 132 ? 12.237 -4.570 -3.492 1.00 81.88 132 SER A C 1
ATOM 1070 O O . SER A 1 132 ? 12.209 -3.474 -2.930 1.00 81.88 132 SER A O 1
ATOM 1072 N N . SER A 1 133 ? 11.131 -5.187 -3.915 1.00 86.94 133 SER A N 1
ATOM 1073 C CA . SER A 1 133 ? 9.788 -4.719 -3.559 1.00 86.94 133 SER A CA 1
ATOM 1074 C C . SER A 1 133 ? 9.397 -5.266 -2.186 1.00 86.94 133 SER A C 1
ATOM 1076 O O . SER A 1 133 ? 9.797 -6.370 -1.828 1.00 86.94 133 SER A O 1
ATOM 1078 N N . PHE A 1 134 ? 8.592 -4.527 -1.426 1.00 92.56 134 PHE A N 1
ATOM 1079 C CA . PHE A 1 134 ? 8.130 -4.926 -0.094 1.00 92.56 134 PHE A CA 1
ATOM 1080 C C . PHE A 1 134 ? 6.613 -4.788 0.022 1.00 92.56 134 PHE A C 1
ATOM 1082 O O . PHE A 1 134 ? 6.055 -3.731 -0.276 1.00 92.56 134 PHE A O 1
ATOM 1089 N N . ASP A 1 135 ? 5.932 -5.838 0.473 1.00 93.88 135 ASP A N 1
ATOM 1090 C CA . ASP A 1 135 ? 4.492 -5.790 0.753 1.00 93.88 135 ASP A CA 1
ATOM 1091 C C . ASP A 1 135 ? 4.181 -5.080 2.096 1.00 93.88 135 ASP A C 1
ATOM 1093 O O . ASP A 1 135 ? 5.084 -4.677 2.833 1.00 93.88 135 ASP A O 1
ATOM 1097 N N . VAL A 1 136 ? 2.900 -4.901 2.454 1.00 95.62 136 VAL A N 1
ATOM 1098 C CA . VAL A 1 136 ? 2.528 -4.234 3.730 1.00 95.62 136 VAL A CA 1
ATOM 1099 C C . VAL A 1 136 ? 2.846 -5.072 4.975 1.00 95.62 136 VAL A C 1
ATOM 1101 O O . VAL A 1 136 ? 2.822 -4.566 6.102 1.00 95.62 136 VAL A O 1
ATOM 1104 N N . PHE A 1 137 ? 3.148 -6.355 4.797 1.00 95.06 137 PHE A N 1
ATOM 1105 C CA . PHE A 1 137 ? 3.541 -7.274 5.862 1.00 95.06 137 PHE A CA 1
ATOM 1106 C C . PHE A 1 137 ? 5.062 -7.259 6.099 1.00 95.06 137 PHE A C 1
ATOM 1108 O O . PHE A 1 137 ? 5.528 -7.811 7.098 1.00 95.06 137 PHE A O 1
ATOM 1115 N N . GLY A 1 138 ? 5.821 -6.585 5.225 1.00 91.12 138 GLY A N 1
ATOM 1116 C CA . GLY A 1 138 ? 7.278 -6.487 5.267 1.00 91.12 138 GLY A CA 1
ATOM 1117 C C . GLY A 1 138 ? 7.991 -7.656 4.591 1.00 91.12 138 GLY A C 1
ATOM 1118 O O . GLY A 1 138 ? 9.184 -7.842 4.826 1.00 91.12 138 GLY A O 1
ATOM 1119 N N . ASN A 1 139 ? 7.287 -8.453 3.786 1.00 92.56 139 ASN A N 1
ATOM 1120 C CA . ASN A 1 139 ? 7.922 -9.502 3.001 1.00 92.56 139 ASN A CA 1
ATOM 1121 C C . ASN A 1 139 ? 8.548 -8.893 1.750 1.00 92.56 139 ASN A C 1
ATOM 1123 O O . ASN A 1 139 ? 7.923 -8.086 1.056 1.00 92.56 139 ASN A O 1
ATOM 1127 N N . GLU A 1 140 ? 9.770 -9.320 1.457 1.00 90.00 140 GLU A N 1
ATOM 1128 C CA . GLU A 1 140 ? 10.427 -9.022 0.196 1.00 90.00 140 GLU A CA 1
ATOM 1129 C C . GLU A 1 140 ? 9.762 -9.822 -0.930 1.00 90.00 140 GLU A C 1
ATOM 1131 O O . GLU A 1 140 ? 9.638 -11.045 -0.852 1.00 90.00 140 GLU A O 1
ATOM 1136 N N . ILE A 1 141 ? 9.318 -9.122 -1.969 1.00 83.62 141 ILE A N 1
ATOM 1137 C CA . ILE A 1 141 ? 8.741 -9.705 -3.175 1.00 83.62 141 ILE A CA 1
ATOM 1138 C C . ILE A 1 141 ? 9.769 -9.533 -4.289 1.00 83.62 141 ILE A C 1
ATOM 1140 O O . ILE A 1 141 ? 9.980 -8.430 -4.799 1.00 83.62 141 ILE A O 1
ATOM 1144 N N . SER A 1 142 ? 10.427 -10.630 -4.650 1.00 69.19 142 SER A N 1
ATOM 1145 C CA . SER A 1 142 ? 11.282 -10.682 -5.831 1.00 69.19 142 SER A CA 1
ATOM 1146 C C . SER A 1 142 ? 10.407 -10.819 -7.075 1.00 69.19 142 SER A C 1
ATOM 1148 O O . SER A 1 142 ? 9.505 -11.655 -7.118 1.00 69.19 142 SER A O 1
ATOM 1150 N N . SER A 1 143 ? 10.669 -9.991 -8.082 1.00 58.84 143 SER A N 1
ATOM 1151 C CA . SER A 1 143 ? 10.122 -10.195 -9.421 1.00 58.84 143 SER A CA 1
ATOM 1152 C C . SER A 1 143 ? 10.836 -11.405 -10.032 1.00 58.84 143 SER A C 1
ATOM 1154 O O . SER A 1 143 ? 11.979 -11.266 -10.462 1.00 58.84 143 SER A O 1
ATOM 1156 N N . GLU A 1 144 ? 10.217 -12.589 -9.974 1.00 46.34 144 GLU A N 1
ATOM 1157 C CA . GLU A 1 144 ? 10.644 -13.761 -10.764 1.00 46.34 144 GLU A CA 1
ATOM 1158 C C . GLU A 1 144 ? 10.511 -13.510 -12.273 1.00 46.34 144 GLU A C 1
ATOM 1160 O O . GLU A 1 144 ? 9.540 -12.828 -12.687 1.00 46.34 144 GLU A O 1
#

Secondary structure (DSSP, 8-state):
-PPPEEEE-TTS-EEEEE-TTSSEEEEEE---SSPPPHHHHHHHHHHHT--S-HHHHHHHHHHTTPPP-TTS-EEEEE-B--PPPEEEEESS-GGG---GGG---TTGGGGS-PPPTT---EEEEE-S-PPPEE-TT--EE---

Sequence (144 aa):
MSENKVFTNPDGNIILEIADNGFSAYLTIKETQNLFDEKEISNLLQQAGIKFGFENASNYLKQKQIKKEFNQPFLIALGEKHEPEIEVSYLIEKNETIDPQHIENTSEIKELKKIIKNQPLLTLKVQENPKSSFDVFGNEISSE

pLDDT: mean 83.54, std 12.97, range [36.34, 97.06]

Foldseek 3Di:
DDDWDWDAFPVRQWIWTADPVLFWIWIAGADDPDDDDPVRVVVRCVVVLFDAAQVVQVVVCVVVVPDDDHPDIGTRGGWFDFDFDKDKAFPDDPVLDDDPVPDPDPVVVVSHDDDDPPDDGIDIDGPPDGDFIAGRNGDTDDDD